Protein AF-A0A2G5X403-F1 (afdb_monomer_lite)

Foldseek 3Di:
DVPQDPVRLLVVLVVCVVVVHDPVVNVVSVVVCVVVVVVVVNVVD

Radius of gyration: 9.77 Å; chains: 1; bounding box: 23×18×23 Å

pLDDT: mean 89.82, std 11.65, range [49.66, 97.5]

Sequence (45 aa):
MLHLSDQMLLYSYQQAQKHHLNVEFIQMLEREIRKRALESIILSS

Structure (mmCIF, N/CA/C/O backbone):
data_AF-A0A2G5X403-F1
#
_entry.id   AF-A0A2G5X403-F1
#
loop_
_atom_site.group_PDB
_atom_site.id
_atom_site.type_symbol
_atom_site.label_atom_id
_atom_site.label_alt_id
_atom_site.label_comp_id
_atom_site.label_asym_id
_atom_site.label_entity_id
_atom_site.label_seq_id
_atom_site.pdbx_PDB_ins_code
_atom_site.Cartn_x
_atom_site.Cartn_y
_atom_site.Cartn_z
_atom_site.occupancy
_atom_site.B_iso_or_equiv
_atom_site.auth_seq_id
_atom_site.auth_comp_id
_atom_site.auth_asym_id
_atom_site.auth_atom_id
_atom_site.pdbx_PDB_model_num
ATOM 1 N N . MET A 1 1 ? -3.250 8.421 -6.744 1.00 65.00 1 MET A N 1
ATOM 2 C CA . MET A 1 1 ? -2.138 7.447 -6.671 1.00 65.00 1 MET A CA 1
ATOM 3 C C . MET A 1 1 ? -1.032 7.685 -7.687 1.00 65.00 1 MET A C 1
ATOM 5 O O . MET A 1 1 ? 0.124 7.591 -7.307 1.00 65.00 1 MET A O 1
ATOM 9 N N . LEU A 1 2 ? -1.347 8.016 -8.944 1.00 69.44 2 LEU A N 1
ATOM 10 C CA . LEU A 1 2 ? -0.377 8.058 -10.055 1.00 69.44 2 LEU A CA 1
ATOM 11 C C . LEU A 1 2 ? 0.869 8.943 -9.842 1.00 69.44 2 LEU A C 1
ATOM 13 O O . LEU A 1 2 ? 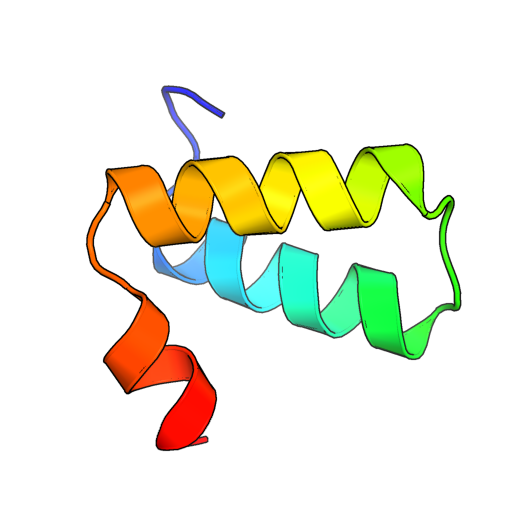1.891 8.686 -10.463 1.00 69.44 2 LEU A O 1
ATOM 17 N N . HIS A 1 3 ? 0.805 9.935 -8.951 1.00 84.81 3 HIS A N 1
ATOM 18 C CA . HIS A 1 3 ? 1.924 10.837 -8.638 1.00 84.81 3 HIS A CA 1
ATOM 19 C C . HIS A 1 3 ? 2.427 10.725 -7.192 1.00 84.81 3 HIS A C 1
ATOM 21 O O . HIS A 1 3 ? 3.260 11.517 -6.765 1.00 84.81 3 HIS A O 1
ATOM 27 N N . LEU A 1 4 ? 1.903 9.773 -6.415 1.00 90.00 4 LEU A N 1
ATOM 28 C CA . LEU A 1 4 ? 2.373 9.535 -5.053 1.00 90.00 4 LEU A CA 1
ATOM 29 C C . LEU A 1 4 ? 3.707 8.787 -5.128 1.00 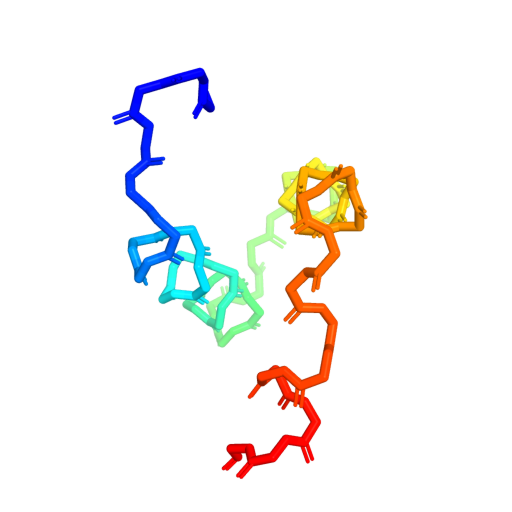90.00 4 LEU A C 1
ATOM 31 O O . LEU A 1 4 ? 3.784 7.773 -5.824 1.00 90.00 4 LEU A O 1
ATOM 35 N N . SER A 1 5 ? 4.736 9.269 -4.430 1.00 94.31 5 SER A N 1
ATOM 36 C CA . SER A 1 5 ? 5.997 8.531 -4.313 1.00 94.31 5 SER A CA 1
ATOM 37 C C . SER A 1 5 ? 5.781 7.225 -3.553 1.00 94.31 5 SER A C 1
ATOM 39 O O . SER A 1 5 ? 4.875 7.123 -2.723 1.00 94.31 5 SER A O 1
ATOM 41 N N . ASP A 1 6 ? 6.634 6.235 -3.799 1.00 93.44 6 ASP A N 1
ATOM 42 C CA . ASP A 1 6 ? 6.527 4.930 -3.141 1.00 93.44 6 ASP A CA 1
ATOM 43 C C . ASP A 1 6 ? 6.657 5.056 -1.617 1.00 93.44 6 ASP A C 1
ATOM 45 O O . ASP A 1 6 ? 5.891 4.450 -0.873 1.00 93.44 6 ASP A O 1
ATOM 49 N N . GLN A 1 7 ? 7.533 5.944 -1.137 1.00 93.50 7 GLN A N 1
ATOM 50 C CA . GLN A 1 7 ? 7.658 6.235 0.291 1.00 93.50 7 GLN A CA 1
ATOM 51 C C . GLN A 1 7 ? 6.361 6.800 0.885 1.00 93.50 7 GLN A C 1
ATOM 53 O O . GLN A 1 7 ? 5.935 6.357 1.951 1.00 93.50 7 GLN A O 1
ATOM 58 N N . MET A 1 8 ? 5.702 7.745 0.202 1.00 95.31 8 MET A N 1
ATOM 59 C CA . MET A 1 8 ? 4.434 8.281 0.701 1.00 95.31 8 MET A CA 1
ATOM 60 C C . MET A 1 8 ? 3.288 7.286 0.578 1.00 95.31 8 MET A C 1
ATOM 62 O O . MET A 1 8 ? 2.399 7.299 1.425 1.00 95.31 8 MET A O 1
ATOM 66 N N . LEU A 1 9 ? 3.308 6.401 -0.418 1.00 95.62 9 LEU A N 1
ATOM 67 C CA . LEU A 1 9 ? 2.349 5.306 -0.536 1.00 95.62 9 LEU A CA 1
ATOM 68 C C . LEU A 1 9 ? 2.430 4.367 0.669 1.00 95.62 9 LEU A C 1
ATOM 70 O O . LEU A 1 9 ? 1.417 4.120 1.323 1.00 95.62 9 LEU A O 1
ATOM 74 N N . LEU A 1 10 ? 3.636 3.905 0.995 1.00 95.19 10 LEU A N 1
ATOM 75 C CA . LEU A 1 10 ? 3.877 3.008 2.123 1.00 95.19 10 LEU A CA 1
ATOM 76 C C . LEU A 1 10 ? 3.550 3.675 3.463 1.00 95.19 10 LEU A C 1
ATOM 78 O O . LEU A 1 10 ? 2.832 3.096 4.278 1.00 95.19 10 LEU A O 1
ATOM 82 N N . TYR A 1 11 ? 3.991 4.921 3.662 1.00 95.06 11 TYR A N 1
ATOM 83 C CA . TYR A 1 11 ? 3.651 5.694 4.857 1.00 95.06 11 TYR A CA 1
ATOM 84 C C . TYR A 1 11 ? 2.134 5.860 5.011 1.00 95.06 11 TYR A C 1
ATOM 86 O O . TYR A 1 11 ? 1.584 5.615 6.084 1.00 95.06 11 TYR A O 1
ATOM 94 N N . SER A 1 12 ? 1.439 6.228 3.931 1.00 95.06 12 SER A N 1
ATOM 95 C CA . SER A 1 12 ? -0.017 6.407 3.949 1.00 95.06 12 SER A CA 1
ATOM 96 C C . SER A 1 12 ? -0.741 5.107 4.284 1.00 95.06 12 SER A C 1
ATOM 98 O O . SER A 1 12 ? -1.717 5.134 5.027 1.00 95.06 12 SER A O 1
ATOM 100 N N . TYR A 1 13 ? -0.252 3.972 3.777 1.00 95.94 13 TYR A N 1
ATOM 101 C CA . TYR A 1 13 ? -0.795 2.653 4.095 1.00 95.94 13 TYR A CA 1
ATOM 102 C C . TYR A 1 13 ? -0.659 2.323 5.583 1.00 95.94 13 TYR A C 1
ATOM 104 O O . TYR A 1 13 ? -1.657 2.009 6.232 1.00 95.94 13 TYR A O 1
ATOM 112 N N . GLN A 1 14 ? 0.532 2.513 6.152 1.00 95.25 14 GLN A N 1
ATOM 113 C CA . GLN A 1 14 ? 0.768 2.305 7.583 1.00 95.25 14 GLN A CA 1
ATOM 114 C C . GLN A 1 14 ? -0.100 3.226 8.454 1.00 95.25 14 GLN A C 1
ATOM 116 O O . GLN A 1 14 ? -0.694 2.774 9.433 1.00 95.25 14 GLN A O 1
ATOM 121 N N . GLN A 1 15 ? -0.219 4.512 8.099 1.00 96.56 15 GLN A N 1
ATOM 122 C CA . GLN A 1 15 ? -1.081 5.437 8.842 1.00 96.56 15 GLN A CA 1
ATOM 123 C C . GLN A 1 15 ? -2.559 5.057 8.721 1.00 96.56 15 GLN A C 1
ATOM 125 O O . GLN A 1 15 ? -3.282 5.107 9.715 1.00 96.56 15 GLN A O 1
ATOM 130 N N . ALA A 1 16 ? -3.013 4.635 7.539 1.00 96.75 16 ALA A N 1
ATOM 131 C CA . ALA A 1 16 ? -4.395 4.219 7.341 1.00 96.75 16 ALA A CA 1
ATOM 132 C C . ALA A 1 16 ? -4.761 3.007 8.209 1.00 96.75 16 ALA A C 1
ATOM 134 O O . ALA A 1 16 ? -5.832 2.997 8.816 1.00 96.75 16 ALA A O 1
ATOM 135 N N . GLN A 1 17 ? -3.849 2.036 8.335 1.00 95.50 17 GLN A N 1
ATOM 136 C CA . GLN A 1 17 ? -4.007 0.905 9.251 1.00 95.50 17 GLN A CA 1
ATOM 137 C C . GLN A 1 17 ? -4.006 1.354 10.718 1.00 95.50 17 GLN A C 1
ATOM 139 O O . GLN A 1 17 ? -4.918 1.007 11.466 1.00 95.50 17 GLN A O 1
ATOM 144 N N . LYS A 1 18 ? -3.023 2.171 11.124 1.00 97.00 18 LYS A N 1
ATOM 145 C CA . LYS A 1 18 ? -2.868 2.660 12.505 1.00 97.00 18 LYS A CA 1
ATOM 146 C C . LYS A 1 18 ? -4.085 3.440 13.004 1.00 97.00 18 LYS A C 1
ATOM 148 O O . LYS A 1 18 ? -4.448 3.335 14.170 1.00 97.00 18 LYS A O 1
ATOM 153 N N . HIS A 1 19 ? -4.691 4.243 12.137 1.00 97.50 19 HIS A N 1
ATOM 154 C CA . HIS A 1 19 ? -5.847 5.071 12.475 1.00 97.50 19 HIS A CA 1
ATOM 155 C C . HIS A 1 19 ? -7.190 4.379 12.216 1.00 97.50 19 HIS A C 1
ATOM 157 O O . HIS A 1 19 ? -8.225 5.026 12.349 1.00 97.50 19 HIS A O 1
ATOM 163 N N . HIS A 1 20 ? -7.184 3.088 11.860 1.00 95.31 20 HIS A N 1
ATOM 164 C CA . HIS A 1 20 ? -8.386 2.315 11.538 1.00 95.31 20 HIS A CA 1
ATOM 165 C C . HIS A 1 20 ? -9.288 3.034 10.525 1.00 95.31 20 HIS A 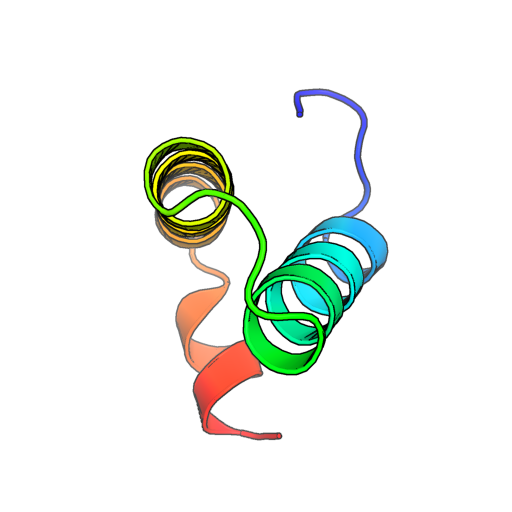C 1
ATOM 167 O O . HIS A 1 20 ? -10.505 3.124 10.698 1.00 95.31 20 HIS A O 1
ATOM 173 N N . LEU A 1 21 ? -8.674 3.588 9.474 1.00 96.50 21 LEU A N 1
ATOM 174 C CA . LEU A 1 21 ? -9.413 4.258 8.412 1.00 96.50 21 LEU A CA 1
ATOM 175 C C . LEU A 1 21 ? -10.274 3.258 7.631 1.00 96.50 21 LEU A C 1
ATOM 177 O O . LEU A 1 21 ? -10.183 2.041 7.796 1.00 96.50 21 LEU A O 1
ATOM 181 N N . ASN A 1 22 ? -11.119 3.796 6.753 1.00 96.56 22 ASN A N 1
ATOM 182 C CA . ASN A 1 22 ? -12.026 3.010 5.928 1.00 96.56 22 ASN A CA 1
ATOM 183 C C . ASN A 1 22 ? -11.290 1.867 5.191 1.00 96.56 22 ASN A C 1
ATOM 185 O O . ASN A 1 22 ? -10.267 2.078 4.536 1.00 96.56 22 ASN A O 1
ATOM 189 N N . VAL A 1 23 ? -11.856 0.661 5.273 1.00 95.94 23 VAL A N 1
ATOM 190 C CA . VAL A 1 23 ? -11.309 -0.567 4.680 1.00 95.94 23 VAL A CA 1
ATOM 191 C C . VAL A 1 23 ? -11.143 -0.464 3.161 1.00 95.94 23 VAL A C 1
ATOM 193 O O . VAL A 1 23 ? -10.133 -0.916 2.632 1.00 95.94 23 VAL A O 1
ATOM 196 N N . GLU A 1 24 ? -12.075 0.166 2.446 1.00 97.38 24 GLU A N 1
ATOM 197 C CA . GLU A 1 24 ? -11.983 0.380 0.996 1.00 97.38 24 GLU A CA 1
ATOM 198 C C . GLU A 1 24 ? -10.787 1.263 0.633 1.00 97.38 24 GLU A C 1
ATOM 200 O O . GLU A 1 24 ? -10.088 1.004 -0.349 1.00 97.38 24 GLU A O 1
ATOM 205 N N . PHE A 1 25 ? -10.507 2.278 1.457 1.00 95.62 25 PHE A N 1
ATOM 206 C CA . PHE A 1 25 ? -9.333 3.124 1.277 1.00 95.62 25 PHE A CA 1
ATOM 207 C C . PHE A 1 25 ? -8.052 2.312 1.470 1.00 95.62 25 PHE A C 1
ATOM 209 O O . PHE A 1 25 ? -7.183 2.342 0.603 1.00 95.62 25 PHE A O 1
ATOM 216 N N . ILE A 1 26 ? -7.963 1.523 2.544 1.00 96.56 26 ILE A N 1
ATOM 217 C CA . ILE A 1 26 ? -6.813 0.647 2.809 1.00 96.56 26 ILE A CA 1
ATOM 218 C C . ILE A 1 26 ? -6.599 -0.334 1.644 1.00 96.56 26 ILE A C 1
ATOM 220 O O . ILE A 1 26 ? -5.492 -0.429 1.119 1.00 96.56 26 ILE A O 1
ATOM 224 N N . GLN A 1 27 ? -7.659 -0.980 1.154 1.00 96.50 27 GLN A N 1
ATOM 225 C CA . GLN A 1 27 ? -7.582 -1.894 0.009 1.00 96.50 27 GLN A CA 1
ATOM 226 C C . GLN A 1 27 ? -7.125 -1.202 -1.280 1.00 96.50 27 GLN A C 1
ATOM 228 O O . GLN A 1 27 ? -6.414 -1.801 -2.090 1.00 96.50 27 GLN A O 1
ATOM 233 N N . MET A 1 28 ? -7.516 0.055 -1.501 1.00 96.25 28 MET A N 1
ATOM 234 C CA . MET A 1 28 ? -7.019 0.839 -2.632 1.00 96.25 28 MET A CA 1
ATOM 235 C C . MET A 1 28 ? -5.501 1.056 -2.527 1.00 96.25 28 MET A C 1
ATOM 237 O O . MET A 1 28 ? -4.802 0.913 -3.533 1.00 96.25 28 MET A O 1
ATOM 241 N N . LEU A 1 29 ? -4.983 1.356 -1.328 1.00 95.81 29 LEU A N 1
ATOM 242 C CA . LEU A 1 29 ? -3.541 1.483 -1.085 1.00 95.81 29 LEU A CA 1
ATOM 243 C C . LEU A 1 29 ? -2.822 0.151 -1.346 1.00 95.81 29 LEU A C 1
ATOM 245 O O . LEU A 1 29 ? -1.837 0.127 -2.081 1.00 95.81 29 LEU A O 1
ATOM 249 N N . GLU A 1 30 ? -3.351 -0.961 -0.827 1.00 95.44 30 GLU A N 1
ATOM 250 C CA . GLU A 1 30 ? -2.795 -2.304 -1.049 1.00 95.44 30 GLU A CA 1
ATOM 251 C C . GLU A 1 30 ? -2.723 -2.663 -2.532 1.00 95.44 30 GLU A C 1
ATOM 253 O O . GLU A 1 30 ? -1.731 -3.222 -2.995 1.00 95.44 30 GLU A O 1
ATOM 258 N N . ARG A 1 31 ? -3.770 -2.362 -3.309 1.00 95.88 31 ARG A N 1
ATOM 259 C CA . ARG A 1 31 ? -3.775 -2.629 -4.755 1.00 95.88 31 ARG A CA 1
ATOM 260 C C . ARG A 1 31 ? -2.667 -1.862 -5.467 1.00 95.88 31 ARG A C 1
ATOM 262 O O . ARG A 1 31 ? -2.008 -2.432 -6.333 1.00 95.88 31 ARG A O 1
ATOM 269 N N . GLU A 1 32 ? -2.442 -0.603 -5.102 1.00 95.56 32 GLU A N 1
ATOM 270 C CA . GLU A 1 32 ? -1.378 0.195 -5.713 1.00 95.56 32 GLU A CA 1
ATOM 271 C C . GLU A 1 32 ? 0.018 -0.289 -5.286 1.00 95.56 32 GLU A C 1
ATOM 273 O O . GLU A 1 32 ? 0.908 -0.378 -6.128 1.00 95.56 32 GLU A O 1
ATOM 278 N N . ILE A 1 33 ? 0.203 -0.679 -4.020 1.00 95.25 33 ILE A N 1
ATOM 279 C CA . ILE A 1 33 ? 1.448 -1.290 -3.518 1.00 95.25 33 ILE A CA 1
ATOM 280 C C . ILE A 1 33 ? 1.790 -2.550 -4.319 1.00 95.25 33 ILE A C 1
ATOM 282 O O . ILE A 1 33 ? 2.920 -2.698 -4.787 1.00 95.25 33 ILE A O 1
ATOM 286 N N . ARG A 1 34 ? 0.806 -3.437 -4.519 1.00 94.62 34 ARG A N 1
ATOM 287 C CA . ARG A 1 34 ? 0.966 -4.670 -5.305 1.00 94.62 34 ARG A CA 1
ATOM 288 C C . ARG A 1 34 ? 1.301 -4.384 -6.756 1.00 94.62 34 ARG A C 1
ATOM 290 O O . ARG A 1 34 ? 2.233 -4.960 -7.306 1.00 94.62 34 ARG A O 1
ATOM 297 N N . LYS A 1 35 ? 0.586 -3.437 -7.364 1.00 94.75 35 LYS A N 1
ATOM 298 C CA . LYS A 1 35 ? 0.826 -3.001 -8.743 1.00 94.75 35 LYS A CA 1
ATOM 299 C C . LYS A 1 35 ? 2.262 -2.501 -8.958 1.00 94.75 35 LYS A C 1
ATOM 301 O O . LYS A 1 35 ? 2.792 -2.664 -10.051 1.00 94.75 35 LYS A O 1
ATOM 306 N N . ARG A 1 36 ? 2.880 -1.903 -7.935 1.00 93.44 36 ARG A N 1
ATOM 307 C CA . ARG A 1 36 ? 4.263 -1.395 -7.969 1.00 93.44 36 ARG A CA 1
ATOM 308 C C . ARG A 1 36 ? 5.311 -2.376 -7.435 1.00 93.44 36 ARG A C 1
ATOM 310 O O . ARG A 1 36 ? 6.477 -2.010 -7.369 1.00 93.44 36 ARG A O 1
ATOM 317 N N . ALA A 1 37 ? 4.911 -3.594 -7.064 1.00 92.56 37 ALA A N 1
ATOM 318 C CA . ALA A 1 37 ? 5.783 -4.613 -6.478 1.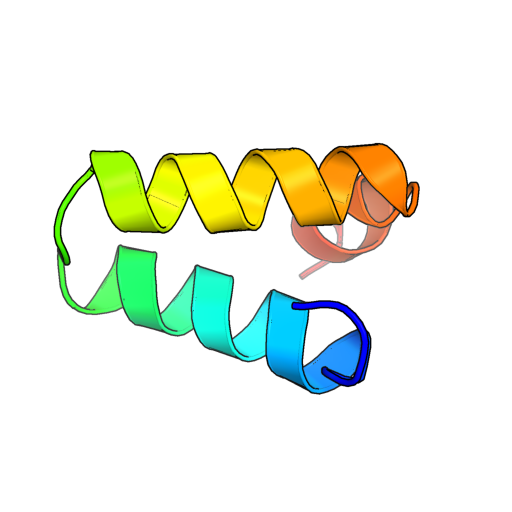00 92.56 37 ALA A CA 1
ATOM 319 C C . ALA A 1 37 ? 6.534 -4.149 -5.205 1.00 92.56 37 ALA A C 1
ATOM 321 O O . ALA A 1 37 ? 7.693 -4.498 -4.994 1.00 92.56 37 ALA A O 1
ATOM 322 N N . LEU A 1 38 ? 5.870 -3.374 -4.336 1.00 90.50 38 LEU A N 1
ATOM 323 C CA . LEU A 1 38 ? 6.458 -2.828 -3.097 1.00 90.50 38 LEU A CA 1
ATOM 324 C C . LEU A 1 38 ? 6.188 -3.688 -1.844 1.00 90.50 38 LEU A C 1
ATOM 326 O O . LEU A 1 38 ? 6.520 -3.285 -0.730 1.00 90.50 38 LEU A O 1
ATOM 330 N N . GLU A 1 39 ? 5.570 -4.862 -1.998 1.00 86.81 39 GLU A N 1
ATOM 331 C CA . GLU A 1 39 ? 5.140 -5.731 -0.888 1.00 86.81 39 GLU A CA 1
ATOM 332 C C . GLU A 1 39 ? 6.305 -6.178 0.011 1.00 86.81 39 GLU A C 1
ATOM 334 O O . GLU A 1 39 ? 6.159 -6.260 1.230 1.00 86.81 39 GLU A O 1
ATOM 339 N N . SER A 1 40 ? 7.485 -6.412 -0.571 1.00 84.12 40 SER A N 1
ATOM 340 C CA . SER A 1 40 ? 8.689 -6.820 0.164 1.00 84.12 40 SER A CA 1
ATOM 341 C C . SER A 1 40 ? 9.179 -5.756 1.151 1.00 84.12 40 SER A C 1
ATOM 343 O O . SER A 1 40 ? 9.740 -6.094 2.191 1.00 84.12 40 SER A O 1
ATOM 345 N N . ILE A 1 41 ? 8.932 -4.475 0.869 1.00 79.38 41 ILE A N 1
ATOM 346 C CA . ILE A 1 41 ? 9.344 -3.353 1.723 1.00 79.38 41 ILE A CA 1
ATOM 347 C C . ILE A 1 41 ? 8.451 -3.273 2.968 1.00 79.38 41 ILE A C 1
ATOM 349 O O . ILE A 1 41 ? 8.932 -2.973 4.059 1.00 79.38 41 ILE A O 1
ATOM 353 N N . ILE A 1 42 ? 7.166 -3.614 2.826 1.00 70.25 42 ILE A N 1
ATOM 354 C CA . ILE A 1 42 ? 6.210 -3.664 3.942 1.00 70.25 42 ILE A CA 1
ATOM 355 C C . ILE A 1 42 ? 6.579 -4.773 4.926 1.00 70.25 42 ILE A C 1
ATOM 357 O O . ILE A 1 42 ? 6.515 -4.557 6.126 1.00 70.25 42 ILE A O 1
ATOM 361 N N . LEU A 1 43 ? 6.981 -5.945 4.425 1.00 62.12 43 LEU A N 1
ATOM 362 C CA . LEU A 1 43 ? 7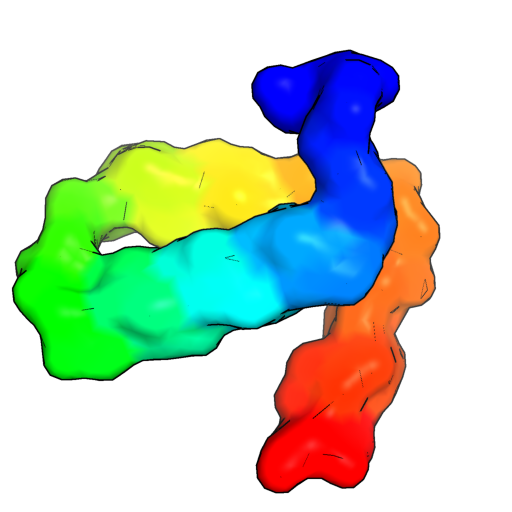.322 -7.112 5.251 1.00 62.12 43 LEU A CA 1
ATOM 363 C C . LEU A 1 43 ? 8.680 -6.994 5.961 1.00 62.12 43 LEU A C 1
ATOM 365 O O . LEU A 1 43 ? 8.974 -7.787 6.851 1.00 62.12 43 LEU A O 1
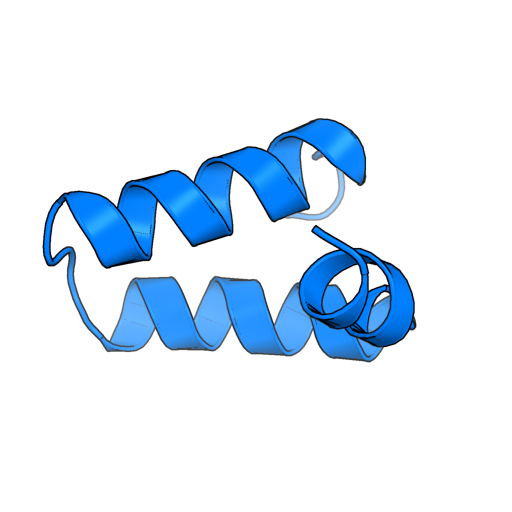ATOM 369 N N . SER A 1 44 ? 9.507 -6.033 5.548 1.00 57.81 44 SER A N 1
ATOM 370 C CA . SER A 1 44 ? 10.853 -5.807 6.090 1.00 57.81 44 SER A CA 1
ATOM 371 C C . SER A 1 44 ? 10.905 -4.708 7.161 1.00 57.81 44 SER A C 1
ATOM 373 O O . SER A 1 44 ? 11.988 -4.435 7.678 1.00 57.81 44 SER A O 1
ATOM 375 N N . SER A 1 45 ? 9.771 -4.054 7.448 1.00 49.66 45 SER A N 1
ATOM 376 C CA . SER A 1 45 ? 9.635 -2.917 8.376 1.00 49.66 45 SER A CA 1
ATOM 377 C C . SER A 1 45 ? 8.867 -3.317 9.630 1.00 49.66 45 SER A C 1
ATOM 379 O O . SER A 1 45 ? 9.262 -2.858 10.722 1.00 49.66 45 SER A O 1
#

Secondary structure (DSSP, 8-state):
-TT--HHHHHHHHHHHHHTT--HHHHHHHHHHHHHTT-HHHHHT-